Protein AF-A0A3M1TDJ1-F1 (afdb_monomer_lite)

Sequence (155 aa):
MRIRERPGVRRACPLCFEGIGWEPRYRCPGCGVDYHAECAGELGGCGTLGCARNGCGPHGPASLAQIRRHLATVARDGGGGAPTPPPGTLYEDERAAVIREALLARRARLIAAHRARIAFERARRRNAFLRALGSSLLLLVLFALIVAKALAVAS

Structure (mmCIF, N/CA/C/O backbone):
data_AF-A0A3M1TDJ1-F1
#
_entry.id   AF-A0A3M1TDJ1-F1
#
loop_
_atom_site.group_PDB
_atom_site.id
_atom_site.type_symbol
_atom_site.label_atom_id
_atom_site.label_alt_id
_atom_site.label_comp_id
_atom_site.label_asym_id
_atom_site.label_entity_id
_atom_site.label_seq_id
_atom_site.pdbx_PDB_ins_code
_atom_site.Cartn_x
_atom_site.Cartn_y
_atom_site.Cartn_z
_atom_site.occupancy
_atom_site.B_iso_or_equiv
_atom_site.auth_seq_id
_atom_site.auth_comp_id
_atom_site.auth_asym_id
_atom_site.auth_atom_id
_atom_site.pdbx_PDB_model_num
ATOM 1 N N . MET A 1 1 ? 13.103 -32.374 0.922 1.00 40.59 1 MET A N 1
ATOM 2 C CA . MET A 1 1 ? 12.024 -31.370 1.061 1.00 40.59 1 MET A CA 1
ATOM 3 C C . MET A 1 1 ? 11.281 -31.283 -0.270 1.00 40.59 1 MET A C 1
ATOM 5 O O . MET A 1 1 ? 11.864 -30.815 -1.235 1.00 40.59 1 MET A O 1
ATOM 9 N N . ARG A 1 2 ? 10.063 -31.835 -0.377 1.00 42.78 2 ARG A N 1
ATOM 10 C CA . ARG A 1 2 ? 9.251 -31.767 -1.609 1.00 42.78 2 ARG A CA 1
ATOM 11 C C . ARG A 1 2 ? 8.269 -30.607 -1.469 1.00 42.78 2 ARG A C 1
ATOM 13 O O . ARG A 1 2 ? 7.358 -30.678 -0.648 1.00 42.78 2 ARG A O 1
ATOM 20 N N . ILE A 1 3 ? 8.502 -29.531 -2.214 1.00 50.16 3 ILE A N 1
ATOM 21 C CA . ILE A 1 3 ? 7.617 -28.365 -2.250 1.00 50.16 3 ILE A CA 1
ATOM 22 C C . ILE A 1 3 ? 6.330 -28.808 -2.953 1.00 50.16 3 ILE A C 1
ATOM 24 O O . ILE A 1 3 ? 6.352 -29.148 -4.132 1.00 50.16 3 ILE A O 1
ATOM 28 N N . ARG A 1 4 ? 5.220 -28.872 -2.212 1.00 42.38 4 ARG A N 1
ATOM 29 C CA . ARG A 1 4 ? 3.887 -29.048 -2.796 1.00 42.38 4 ARG A CA 1
ATOM 30 C C . ARG A 1 4 ? 3.442 -27.694 -3.336 1.00 42.38 4 ARG A C 1
ATOM 32 O O . ARG A 1 4 ? 3.235 -26.764 -2.558 1.00 42.38 4 ARG A O 1
ATOM 39 N N . GLU A 1 5 ? 3.316 -27.584 -4.651 1.00 43.97 5 GLU A N 1
ATOM 40 C CA . GLU A 1 5 ? 2.702 -26.421 -5.288 1.00 43.97 5 GLU A CA 1
ATOM 41 C C . GLU A 1 5 ? 1.252 -26.295 -4.806 1.00 43.97 5 GLU A C 1
ATOM 43 O O . GLU A 1 5 ? 0.493 -27.265 -4.806 1.00 43.97 5 GLU A O 1
ATOM 48 N N . ARG A 1 6 ? 0.882 -25.109 -4.314 1.00 38.81 6 ARG A N 1
ATOM 49 C CA . ARG A 1 6 ? -0.453 -24.845 -3.771 1.00 38.81 6 ARG A CA 1
ATOM 50 C C . ARG A 1 6 ? -1.407 -24.590 -4.947 1.00 38.81 6 ARG A C 1
ATOM 52 O O . ARG A 1 6 ? -1.226 -23.585 -5.638 1.00 38.81 6 ARG A O 1
ATOM 59 N N . PRO A 1 7 ? -2.412 -25.446 -5.196 1.00 42.22 7 PRO A N 1
ATOM 60 C CA . PRO A 1 7 ? -3.338 -25.234 -6.296 1.00 42.22 7 PRO A CA 1
ATOM 61 C C . PRO A 1 7 ? -4.276 -24.072 -5.950 1.00 42.22 7 PRO A C 1
ATOM 63 O O . PRO A 1 7 ? -4.850 -24.031 -4.863 1.00 42.22 7 PRO A O 1
ATOM 66 N N . GLY A 1 8 ? -4.417 -23.117 -6.874 1.00 45.31 8 GLY A N 1
ATOM 67 C CA . GLY A 1 8 ? -5.431 -22.059 -6.791 1.00 45.31 8 GLY A CA 1
ATOM 68 C C . GLY A 1 8 ? -4.939 -20.657 -6.428 1.00 45.31 8 GLY A C 1
ATOM 69 O O . GLY A 1 8 ? -5.757 -19.821 -6.040 1.00 45.31 8 GLY A O 1
ATOM 70 N N . VAL A 1 9 ? -3.644 -20.346 -6.564 1.00 53.47 9 VAL A N 1
ATOM 71 C CA . VAL A 1 9 ? -3.207 -18.943 -6.497 1.00 53.47 9 VAL A CA 1
ATOM 72 C C . VAL A 1 9 ? -3.789 -18.226 -7.714 1.00 53.47 9 VAL A C 1
ATOM 74 O O . VAL A 1 9 ? -3.362 -18.457 -8.845 1.00 53.47 9 VAL A O 1
ATOM 77 N N . ARG A 1 10 ? -4.820 -17.404 -7.479 1.00 53.84 10 ARG A N 1
ATOM 78 C CA . ARG A 1 10 ? -5.371 -16.460 -8.460 1.00 53.84 10 ARG A CA 1
ATOM 79 C C . ARG A 1 10 ? -4.187 -15.798 -9.165 1.00 53.84 10 ARG A C 1
ATOM 81 O O . ARG A 1 10 ? -3.316 -15.263 -8.481 1.00 53.84 10 ARG A O 1
ATOM 88 N N . ARG A 1 11 ? -4.110 -15.919 -10.495 1.00 71.06 11 ARG A N 1
ATOM 89 C CA . ARG A 1 11 ? -2.980 -15.402 -11.279 1.00 71.06 11 ARG A CA 1
ATOM 90 C C . ARG A 1 11 ? -2.927 -13.895 -11.043 1.00 71.06 11 ARG A C 1
ATOM 92 O O . ARG A 1 11 ? -3.821 -13.183 -11.475 1.00 71.06 11 ARG A O 1
ATOM 99 N N . ALA A 1 12 ? -1.967 -13.432 -10.253 1.00 81.19 12 ALA A N 1
ATOM 1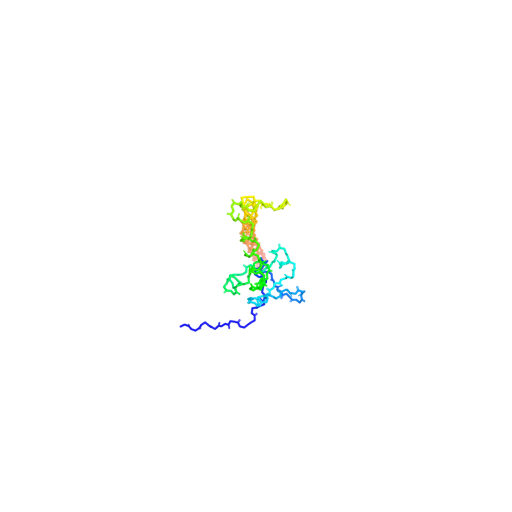00 C CA . ALA A 1 12 ? -1.770 -12.013 -10.000 1.00 81.19 12 ALA A CA 1
ATOM 101 C C . ALA A 1 12 ? -0.815 -11.465 -11.058 1.00 81.19 12 ALA A C 1
ATOM 103 O O . ALA A 1 12 ? 0.158 -12.132 -11.415 1.00 81.19 12 ALA A O 1
ATOM 104 N N . CYS A 1 13 ? -1.092 -10.263 -11.549 1.00 80.94 13 CYS A N 1
ATOM 105 C CA . CYS A 1 13 ? -0.229 -9.581 -12.496 1.00 80.94 13 CYS A CA 1
ATOM 106 C C . CYS A 1 13 ? 1.096 -9.248 -11.800 1.00 80.94 13 CYS A C 1
ATOM 108 O O . CYS A 1 13 ? 1.081 -8.552 -10.787 1.00 80.94 13 CYS A O 1
ATOM 110 N N . PRO A 1 14 ? 2.257 -9.698 -12.306 1.00 77.38 14 PRO A N 1
ATOM 111 C CA . PRO A 1 14 ? 3.548 -9.424 -11.669 1.00 77.38 14 PRO A CA 1
ATOM 112 C C . PRO A 1 14 ? 3.939 -7.941 -11.628 1.00 77.38 14 PRO A C 1
ATOM 114 O O . PRO A 1 14 ? 4.895 -7.589 -10.944 1.00 77.38 14 PRO A O 1
ATOM 117 N N . LEU A 1 15 ? 3.253 -7.095 -12.402 1.00 76.75 15 LEU A N 1
ATOM 118 C CA . LEU A 1 15 ? 3.574 -5.677 -12.557 1.00 76.75 15 LEU A CA 1
ATOM 119 C C . LEU A 1 15 ? 2.832 -4.817 -11.527 1.00 76.75 15 LEU A C 1
ATOM 121 O O . LEU A 1 15 ? 3.457 -4.043 -10.803 1.00 76.75 15 LEU A O 1
ATOM 125 N N . CYS A 1 16 ? 1.513 -4.996 -11.415 1.00 82.56 16 CYS A N 1
ATOM 126 C CA . CYS A 1 16 ? 0.672 -4.251 -10.474 1.00 82.56 16 CYS A CA 1
ATOM 127 C C . CYS A 1 16 ? 0.324 -5.037 -9.196 1.00 82.56 16 CYS A C 1
ATOM 129 O O . CYS A 1 16 ? -0.129 -4.446 -8.221 1.00 82.56 16 CYS A O 1
ATOM 131 N N . PHE A 1 17 ? 0.590 -6.348 -9.163 1.00 83.62 17 PHE A N 1
ATOM 132 C CA . PHE A 1 17 ? 0.259 -7.287 -8.078 1.00 83.62 17 PHE A CA 1
ATOM 133 C C . PHE A 1 17 ? -1.240 -7.482 -7.823 1.00 83.62 17 PHE A C 1
ATOM 135 O O . PHE A 1 17 ? -1.624 -8.115 -6.837 1.00 83.62 17 PHE A O 1
ATOM 142 N N . GLU A 1 18 ? -2.087 -6.993 -8.724 1.00 83.38 18 GLU A N 1
ATOM 143 C CA . GLU A 1 18 ? -3.531 -7.183 -8.659 1.00 83.38 18 GLU A CA 1
ATOM 144 C C . GLU A 1 18 ? -3.958 -8.488 -9.336 1.00 83.38 18 GLU A C 1
ATOM 146 O O . GLU A 1 18 ? -3.242 -9.062 -10.161 1.00 83.38 18 GLU A O 1
ATOM 151 N N . GLY A 1 19 ? -5.133 -8.992 -8.959 1.00 83.81 19 GLY A N 1
ATOM 152 C CA . GLY A 1 19 ? -5.678 -10.216 -9.535 1.00 83.81 19 GLY A CA 1
ATOM 153 C C . GLY A 1 19 ? -6.012 -10.033 -11.014 1.00 83.81 19 GLY A C 1
ATOM 154 O O . GLY A 1 19 ? -6.764 -9.133 -11.373 1.00 83.81 19 GLY A O 1
ATOM 155 N N . ILE A 1 20 ? -5.505 -10.925 -11.861 1.00 76.56 20 ILE A N 1
ATOM 156 C CA . ILE A 1 20 ? -5.911 -11.024 -13.263 1.00 76.56 20 ILE A CA 1
ATOM 157 C C . ILE A 1 20 ? -7.247 -11.758 -13.245 1.00 76.56 20 ILE A C 1
ATOM 159 O O . ILE A 1 20 ? -7.303 -12.981 -13.101 1.00 76.56 20 ILE A O 1
ATOM 163 N N . GLY A 1 21 ? -8.326 -10.979 -13.233 1.00 73.75 21 GLY A N 1
ATOM 164 C CA . GLY A 1 21 ? -9.694 -11.480 -13.264 1.00 73.75 21 GLY A CA 1
ATOM 165 C C . GLY A 1 21 ? -10.073 -12.003 -14.651 1.00 73.75 21 GLY A C 1
ATOM 166 O O . GLY A 1 21 ? -9.361 -12.805 -15.252 1.00 73.75 21 GLY A O 1
ATOM 167 N N . TRP A 1 22 ? -11.216 -11.539 -15.152 1.00 65.56 22 TRP A N 1
ATOM 168 C CA . TRP A 1 22 ? -11.768 -11.911 -16.464 1.00 65.56 22 TRP A CA 1
ATOM 169 C C . TRP A 1 22 ? -11.465 -10.891 -17.571 1.00 65.56 22 TRP A C 1
ATOM 171 O O . TRP A 1 22 ? -11.889 -11.077 -18.707 1.00 65.56 22 TRP A O 1
ATOM 181 N N . GLU A 1 23 ? -10.757 -9.812 -17.239 1.00 63.88 23 GLU A N 1
ATOM 182 C CA . GLU A 1 23 ? -10.358 -8.757 -18.172 1.00 63.88 23 GLU A CA 1
ATOM 183 C C . GLU A 1 23 ? -9.425 -9.261 -19.285 1.00 63.88 23 GLU A C 1
ATOM 185 O O . GLU A 1 23 ? -8.811 -10.330 -19.148 1.00 63.88 23 GLU A O 1
ATOM 190 N N . PRO A 1 24 ? -9.291 -8.504 -20.396 1.00 63.69 24 PRO A N 1
ATOM 191 C CA . PRO A 1 24 ? -8.335 -8.820 -21.447 1.00 63.69 24 PRO A CA 1
ATOM 192 C C . PRO A 1 24 ? -6.930 -8.966 -20.859 1.00 63.69 24 PRO A C 1
ATOM 194 O O . PRO A 1 24 ? -6.292 -8.019 -20.393 1.00 63.69 24 PRO A O 1
ATOM 197 N N . ARG A 1 25 ? -6.456 -10.210 -20.879 1.00 74.81 25 ARG A N 1
ATOM 198 C CA . ARG A 1 25 ? -5.141 -10.604 -20.389 1.00 74.81 25 ARG A CA 1
ATOM 199 C C . ARG A 1 25 ? -4.176 -10.726 -21.552 1.00 74.81 25 ARG A C 1
ATOM 201 O O . ARG A 1 25 ? -4.463 -11.389 -22.548 1.00 74.81 25 ARG A O 1
ATOM 208 N N . TYR A 1 26 ? -3.002 -10.141 -21.391 1.00 76.38 26 TYR A N 1
ATOM 209 C CA . TYR A 1 26 ? -1.869 -10.443 -22.242 1.00 76.38 26 TYR A CA 1
ATOM 210 C C . TYR A 1 26 ? -1.121 -11.628 -21.639 1.00 76.38 26 TYR A C 1
ATOM 212 O O . TYR A 1 26 ? -0.640 -11.563 -20.508 1.00 76.38 26 TYR A O 1
ATOM 2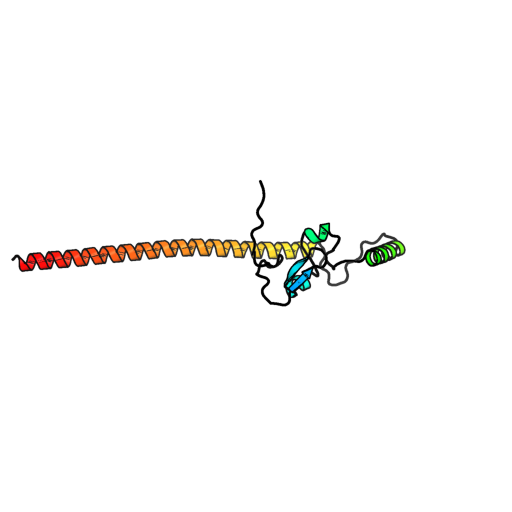20 N N . ARG A 1 27 ? -1.014 -12.720 -22.396 1.00 78.81 27 ARG A N 1
ATOM 221 C CA . ARG A 1 27 ? -0.172 -13.854 -22.023 1.00 78.81 27 ARG A CA 1
ATOM 222 C C . ARG A 1 27 ? 1.136 -13.761 -22.781 1.00 78.81 27 ARG A C 1
ATOM 224 O O . ARG A 1 27 ? 1.138 -13.780 -24.009 1.00 78.81 27 ARG A O 1
ATOM 231 N N . CYS A 1 28 ? 2.248 -13.691 -22.059 1.00 74.25 28 CYS A N 1
ATOM 232 C CA . CYS A 1 28 ? 3.548 -13.615 -22.703 1.00 74.25 28 CYS A CA 1
ATOM 233 C C . CYS A 1 28 ? 3.833 -14.915 -23.483 1.00 74.25 28 CYS A C 1
ATOM 235 O O . CYS A 1 28 ? 3.822 -15.989 -22.876 1.00 74.25 28 CYS A O 1
ATOM 237 N N . PRO A 1 29 ? 4.157 -14.847 -24.788 1.00 68.88 29 PRO A N 1
ATOM 238 C CA . PRO A 1 29 ? 4.474 -16.033 -25.587 1.00 68.88 29 PRO A CA 1
ATOM 239 C C . PRO A 1 29 ? 5.803 -16.693 -25.182 1.00 68.88 29 PRO A C 1
ATOM 241 O O . PRO A 1 29 ? 6.036 -17.848 -25.513 1.00 68.88 29 PRO A O 1
ATOM 244 N N . GLY A 1 30 ? 6.665 -15.973 -24.456 1.00 69.31 30 GLY A N 1
ATOM 245 C CA . GLY A 1 30 ? 7.978 -16.445 -24.019 1.00 69.31 30 GLY A CA 1
ATOM 246 C C . GLY A 1 30 ? 7.987 -17.204 -22.701 1.00 69.31 30 GLY A C 1
ATOM 247 O O . GLY A 1 30 ? 8.505 -18.314 -22.605 1.00 69.31 30 GLY A O 1
ATOM 248 N N . CYS A 1 31 ? 7.452 -16.583 -21.650 1.00 71.00 31 CYS A N 1
ATOM 249 C CA . CYS A 1 31 ? 7.448 -17.162 -20.304 1.00 71.00 31 CYS A CA 1
ATOM 250 C C . CYS A 1 31 ? 6.079 -17.712 -19.879 1.00 71.00 31 CYS A C 1
ATOM 252 O O . CYS A 1 31 ? 5.973 -18.314 -18.814 1.00 71.00 31 CYS A O 1
ATOM 254 N N . GLY A 1 32 ? 5.023 -17.501 -20.675 1.00 72.94 32 GLY A N 1
ATOM 255 C CA . GLY A 1 32 ? 3.673 -18.006 -20.405 1.00 72.94 32 GLY A CA 1
ATOM 256 C C . GLY A 1 32 ? 2.931 -17.313 -19.256 1.00 72.94 32 GLY A C 1
ATOM 257 O O . GLY A 1 32 ? 1.827 -17.750 -18.909 1.00 72.94 32 GLY A O 1
ATOM 258 N N . VAL A 1 33 ? 3.527 -16.268 -18.672 1.00 78.50 33 VAL A N 1
ATOM 259 C CA . VAL A 1 33 ? 2.962 -15.475 -17.574 1.00 78.50 33 VAL A CA 1
ATOM 260 C C . VAL A 1 33 ? 1.851 -14.569 -18.101 1.00 78.50 33 VAL A C 1
ATOM 262 O O . VAL A 1 33 ? 1.971 -14.001 -19.190 1.00 78.50 33 VAL A O 1
ATOM 265 N N . ASP A 1 34 ? 0.777 -14.450 -17.324 1.00 82.31 34 ASP A N 1
ATOM 266 C CA . ASP A 1 34 ? -0.347 -13.568 -17.630 1.00 82.31 34 ASP A CA 1
ATOM 267 C C . ASP A 1 34 ? -0.131 -12.181 -17.007 1.00 82.31 34 ASP A C 1
ATOM 269 O O . ASP A 1 34 ? 0.403 -12.055 -15.903 1.00 82.31 34 ASP A O 1
ATOM 273 N N . TYR A 1 35 ? -0.605 -11.155 -17.707 1.00 80.00 35 TYR A N 1
ATOM 274 C CA . TYR A 1 35 ? -0.596 -9.749 -17.310 1.00 80.00 35 TYR A CA 1
ATOM 275 C C . TYR A 1 35 ? -1.927 -9.098 -17.694 1.00 80.00 35 TYR A C 1
ATOM 277 O O . TYR A 1 35 ? -2.613 -9.579 -18.601 1.00 80.00 35 TYR A O 1
ATOM 285 N N . HIS A 1 36 ? -2.269 -7.967 -17.076 1.00 84.50 36 HIS A N 1
ATOM 286 C CA . HIS A 1 36 ? -3.265 -7.059 -17.654 1.00 84.50 36 HIS A CA 1
ATOM 287 C C . HIS A 1 36 ? -2.745 -6.507 -18.985 1.00 84.50 36 HIS A C 1
ATOM 289 O O . HIS A 1 36 ? -1.554 -6.204 -19.099 1.00 84.50 36 HIS A O 1
ATOM 295 N N . ALA A 1 37 ? -3.619 -6.387 -19.989 1.00 79.69 37 ALA A N 1
ATOM 296 C CA . ALA A 1 37 ? -3.236 -5.861 -21.301 1.00 79.69 37 ALA A CA 1
ATOM 297 C C . ALA A 1 37 ? -2.620 -4.453 -21.208 1.00 79.69 37 ALA A C 1
ATOM 299 O O . ALA A 1 37 ? -1.607 -4.189 -21.851 1.00 79.69 37 ALA A O 1
ATOM 300 N N . GLU A 1 38 ? -3.169 -3.594 -20.347 1.00 78.62 38 GLU A N 1
ATOM 301 C CA . GLU A 1 38 ? -2.656 -2.242 -20.088 1.00 78.62 38 GLU A CA 1
ATOM 302 C C . GLU A 1 38 ? -1.260 -2.275 -19.459 1.00 78.62 38 GLU A C 1
ATOM 304 O O . GLU A 1 38 ? -0.332 -1.672 -19.992 1.00 78.62 38 GLU A O 1
ATOM 309 N N . CYS A 1 39 ? -1.063 -3.072 -18.402 1.00 78.56 39 CYS A N 1
ATOM 310 C CA . CYS A 1 39 ? 0.248 -3.210 -17.764 1.00 78.56 39 CYS A CA 1
ATOM 311 C C . CYS A 1 39 ? 1.321 -3.744 -18.729 1.00 78.56 39 CYS A C 1
ATOM 313 O O . CYS A 1 39 ? 2.484 -3.354 -18.640 1.00 78.56 39 CYS A O 1
ATOM 315 N N . ALA A 1 40 ? 0.951 -4.645 -19.644 1.00 75.88 40 ALA A N 1
ATOM 316 C CA . ALA A 1 40 ? 1.863 -5.126 -20.679 1.00 75.88 40 ALA A CA 1
ATOM 317 C C . ALA A 1 40 ? 2.179 -4.042 -21.726 1.00 75.88 40 ALA A C 1
ATOM 319 O O . ALA A 1 40 ? 3.313 -3.968 -22.199 1.00 75.88 40 ALA A O 1
ATOM 320 N N . GLY A 1 41 ? 1.198 -3.201 -22.068 1.00 69.38 41 GLY A N 1
ATOM 321 C CA . GLY A 1 41 ? 1.350 -2.091 -23.009 1.00 69.38 41 GLY A CA 1
ATOM 322 C C . GLY A 1 41 ? 2.258 -0.975 -22.490 1.00 69.38 41 GLY A C 1
ATOM 323 O O . GLY A 1 41 ? 3.145 -0.536 -23.217 1.00 69.38 41 GLY A O 1
ATOM 324 N N . GLU A 1 42 ? 2.103 -0.566 -21.227 1.00 70.88 42 GLU A N 1
ATOM 325 C CA . GLU A 1 42 ? 2.890 0.522 -20.618 1.00 70.88 42 GLU A CA 1
ATOM 326 C C . GLU A 1 42 ? 4.395 0.226 -20.560 1.00 70.88 42 GLU A C 1
ATOM 328 O O . GLU A 1 42 ? 5.224 1.121 -20.720 1.00 70.88 42 GLU A O 1
ATOM 333 N N . LEU A 1 43 ? 4.759 -1.039 -20.350 1.00 67.06 43 LEU A N 1
ATOM 334 C CA . LEU A 1 43 ? 6.156 -1.477 -20.281 1.00 67.06 43 LEU A CA 1
ATOM 335 C C . LEU A 1 43 ? 6.719 -1.931 -21.631 1.00 67.06 43 LEU A C 1
ATOM 337 O O . LEU A 1 43 ? 7.904 -2.253 -21.717 1.00 67.06 43 LEU A O 1
ATOM 341 N N . GLY A 1 44 ? 5.889 -1.988 -22.676 1.00 61.62 44 GLY A N 1
ATOM 342 C CA . GLY A 1 44 ? 6.268 -2.484 -23.998 1.00 61.62 44 GLY A CA 1
ATOM 343 C C . GLY A 1 44 ? 6.476 -4.002 -24.084 1.00 61.62 44 GLY A C 1
ATOM 344 O O . GLY A 1 44 ? 6.798 -4.493 -25.166 1.00 61.62 44 GLY A O 1
ATOM 345 N N . GLY A 1 45 ? 6.267 -4.755 -22.994 1.00 63.50 45 GLY A N 1
ATOM 346 C CA . GLY A 1 45 ? 6.429 -6.207 -22.979 1.00 63.50 45 GLY A CA 1
ATOM 347 C C . GLY A 1 45 ? 6.587 -6.853 -21.598 1.0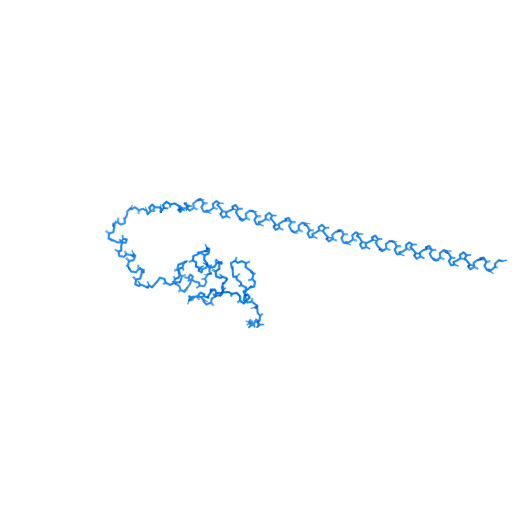0 63.50 45 GLY A C 1
ATOM 348 O O . GLY A 1 45 ? 6.170 -6.342 -20.559 1.00 63.50 45 GLY A O 1
ATOM 349 N N . CYS A 1 46 ? 7.173 -8.052 -21.602 1.00 68.31 46 CYS A N 1
ATOM 350 C CA . CYS A 1 46 ? 7.342 -8.901 -20.425 1.00 68.31 46 CYS A CA 1
ATOM 351 C C . CYS A 1 46 ? 8.552 -8.485 -19.570 1.00 68.31 46 CYS A C 1
ATOM 353 O O . CYS A 1 46 ? 9.693 -8.637 -19.994 1.00 68.31 46 CYS A O 1
ATOM 355 N N . GLY A 1 47 ? 8.310 -8.056 -18.326 1.00 64.56 47 GLY A N 1
ATOM 356 C CA . GLY A 1 47 ? 9.357 -7.676 -17.362 1.00 64.56 47 GLY A CA 1
ATOM 357 C C . GLY A 1 47 ? 9.814 -8.780 -16.397 1.00 64.56 47 GLY A C 1
ATOM 358 O O . GLY A 1 47 ? 10.482 -8.490 -15.408 1.00 64.56 47 GLY A O 1
ATOM 359 N N . THR A 1 48 ? 9.421 -10.045 -16.602 1.00 64.44 48 THR A N 1
ATOM 360 C CA . THR A 1 48 ? 9.798 -11.127 -15.671 1.00 64.44 48 THR A CA 1
ATOM 361 C C . THR A 1 48 ? 11.167 -11.716 -15.993 1.00 64.44 48 THR A C 1
ATOM 363 O O . THR A 1 48 ? 11.533 -11.883 -17.155 1.00 64.44 48 THR A O 1
ATOM 366 N N . LEU A 1 49 ? 11.899 -12.139 -14.954 1.00 60.03 49 LEU A N 1
ATOM 367 C CA . LEU A 1 49 ? 13.182 -12.848 -15.092 1.00 60.03 49 LEU A CA 1
ATOM 368 C C . LEU A 1 49 ? 13.084 -14.106 -15.981 1.00 60.03 49 LEU A C 1
ATOM 370 O O . LEU A 1 49 ? 14.082 -14.524 -16.565 1.00 60.03 49 LEU A O 1
ATOM 374 N N . GLY A 1 50 ? 11.889 -14.698 -16.111 1.00 58.09 50 GLY A N 1
ATOM 375 C CA . GLY A 1 50 ? 11.626 -15.818 -17.020 1.00 58.09 50 GLY A CA 1
ATOM 376 C C . GLY A 1 50 ? 11.781 -15.456 -18.503 1.00 58.09 50 GLY A C 1
ATOM 377 O O . GLY A 1 50 ? 12.221 -16.290 -19.285 1.00 58.09 50 GLY A O 1
ATOM 378 N N . CYS A 1 51 ? 11.499 -14.210 -18.891 1.00 64.12 51 CYS A N 1
ATOM 379 C CA . CYS A 1 51 ? 11.650 -13.737 -20.270 1.00 64.12 51 CYS A CA 1
ATOM 380 C C . CYS A 1 51 ? 13.121 -13.544 -20.668 1.00 64.12 51 CYS A C 1
ATOM 382 O O . CYS A 1 51 ? 13.513 -13.980 -21.750 1.00 64.12 51 CYS A O 1
ATOM 384 N N . ALA A 1 52 ? 13.958 -13.031 -19.757 1.00 59.28 52 ALA A N 1
ATOM 385 C CA . ALA A 1 52 ? 15.407 -12.923 -19.964 1.00 59.28 52 ALA A CA 1
ATOM 386 C C . ALA A 1 52 ? 16.077 -14.293 -20.188 1.00 59.28 52 ALA A C 1
ATOM 388 O O . ALA A 1 52 ? 16.988 -14.413 -21.001 1.00 59.28 52 ALA A O 1
ATOM 389 N N . ARG A 1 53 ? 15.597 -15.342 -19.504 1.00 55.03 53 ARG A N 1
ATOM 390 C CA . ARG A 1 53 ? 16.107 -16.716 -19.660 1.00 55.03 53 ARG A CA 1
ATOM 391 C C . ARG A 1 53 ? 15.592 -17.422 -20.919 1.00 55.03 53 ARG A C 1
ATOM 393 O O . ARG A 1 53 ? 16.281 -18.294 -21.432 1.00 55.03 53 ARG A O 1
ATOM 400 N N . ASN A 1 54 ? 14.428 -17.018 -21.432 1.00 55.62 54 ASN A N 1
ATOM 401 C CA . ASN A 1 54 ? 13.789 -17.608 -22.615 1.00 55.62 54 ASN A 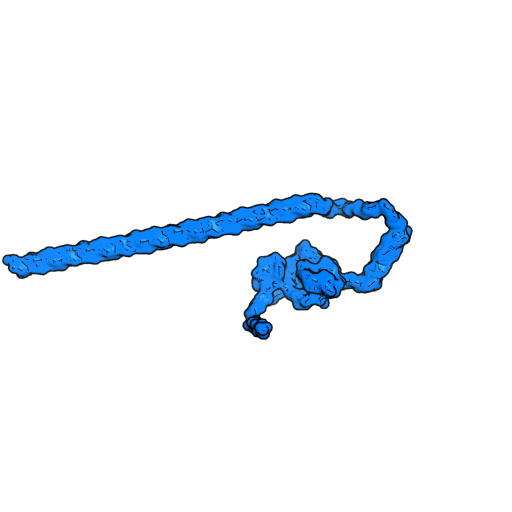CA 1
ATOM 402 C C . ASN A 1 54 ? 14.005 -16.781 -23.900 1.00 55.62 54 ASN A C 1
ATOM 404 O O . ASN A 1 54 ? 13.297 -16.981 -24.885 1.00 55.62 54 ASN A O 1
ATOM 408 N N . GLY A 1 55 ? 14.942 -15.824 -23.900 1.00 54.41 55 GLY A N 1
ATOM 409 C CA . GLY A 1 55 ? 15.280 -15.019 -25.084 1.00 54.41 55 GLY A CA 1
ATOM 410 C C . GLY A 1 55 ? 14.168 -14.077 -25.560 1.00 54.41 55 GLY A C 1
ATOM 411 O O . GLY A 1 55 ? 14.205 -13.588 -26.686 1.00 54.41 55 GLY A O 1
ATOM 412 N N . CYS A 1 56 ? 13.173 -13.812 -24.717 1.00 56.12 56 CYS A N 1
ATOM 413 C CA . CYS A 1 56 ? 12.092 -12.885 -25.015 1.00 56.12 56 CYS A CA 1
ATOM 414 C C . CYS A 1 56 ? 12.470 -11.538 -24.407 1.00 56.12 56 CYS A C 1
ATOM 416 O O . CYS A 1 56 ? 12.323 -11.328 -23.207 1.00 56.12 56 CYS A O 1
ATOM 418 N N . GLY A 1 57 ? 13.046 -10.656 -25.220 1.00 51.41 57 GLY A N 1
ATOM 419 C CA . GLY A 1 57 ? 13.397 -9.308 -24.784 1.00 51.41 57 GLY A CA 1
ATOM 420 C C . GLY A 1 57 ? 12.160 -8.462 -24.444 1.00 51.41 57 GLY A C 1
ATOM 421 O O . GLY A 1 57 ? 11.023 -8.898 -24.660 1.00 51.41 57 GLY A O 1
ATOM 422 N N . PRO A 1 58 ? 12.363 -7.220 -23.971 1.00 50.06 58 PRO A N 1
ATOM 423 C CA . PRO A 1 58 ? 11.289 -6.298 -23.592 1.00 50.06 58 PRO A CA 1
ATOM 424 C C . PRO A 1 58 ? 10.338 -5.915 -24.741 1.00 50.06 58 PRO A C 1
ATOM 426 O O . PRO A 1 58 ? 9.390 -5.195 -24.488 1.00 50.06 58 PRO A O 1
ATOM 429 N N . HIS A 1 59 ? 10.542 -6.420 -25.966 1.00 47.56 59 HIS A N 1
ATOM 430 C CA . HIS A 1 59 ? 9.734 -6.146 -27.164 1.00 47.56 59 HIS A CA 1
ATOM 431 C C . HIS A 1 59 ? 9.110 -7.406 -27.805 1.00 47.56 59 HIS A C 1
ATOM 433 O O . HIS A 1 59 ? 8.775 -7.413 -28.987 1.00 47.56 59 HIS A O 1
ATOM 439 N N . GLY A 1 60 ? 8.947 -8.495 -27.044 1.00 47.00 60 GLY A N 1
ATOM 440 C CA . GLY A 1 60 ? 8.446 -9.772 -27.571 1.00 47.00 60 GLY A CA 1
ATOM 441 C C . GLY A 1 60 ? 9.550 -10.611 -28.231 1.00 47.00 60 GLY A C 1
ATOM 442 O O . GLY A 1 60 ? 10.732 -10.272 -28.117 1.00 47.00 60 GLY A O 1
ATOM 443 N N . PRO A 1 61 ? 9.215 -11.749 -28.872 1.00 47.16 61 PRO A N 1
ATOM 444 C CA . PRO A 1 61 ? 10.218 -12.593 -29.503 1.00 47.16 61 PRO A CA 1
ATOM 445 C C . PRO A 1 61 ? 10.775 -11.863 -30.728 1.00 47.16 61 PRO A C 1
ATOM 447 O O . PRO A 1 61 ? 10.213 -11.936 -31.820 1.00 47.16 61 PRO A O 1
ATOM 450 N N . ALA A 1 62 ? 11.902 -11.170 -30.569 1.00 51.28 62 ALA A N 1
ATOM 451 C CA . ALA A 1 62 ? 12.718 -10.810 -31.714 1.00 51.28 62 ALA A CA 1
ATOM 452 C C . ALA A 1 62 ? 13.184 -12.130 -32.333 1.00 51.28 62 ALA A C 1
ATOM 454 O O . ALA A 1 62 ? 14.053 -12.815 -31.794 1.00 51.28 62 ALA A O 1
ATOM 455 N N . SER A 1 63 ? 12.550 -12.536 -33.434 1.00 54.69 63 SER A N 1
ATOM 456 C CA . SER A 1 63 ? 12.992 -13.711 -34.185 1.00 54.69 63 SER A CA 1
ATOM 457 C C . SER A 1 63 ? 14.496 -13.596 -34.461 1.00 54.69 63 SER A C 1
ATOM 459 O O . SER A 1 63 ? 15.007 -12.497 -34.690 1.00 54.69 63 SER A O 1
ATOM 461 N N . LEU A 1 64 ? 15.229 -14.712 -34.492 1.00 51.59 64 LEU A N 1
ATOM 462 C CA . LEU A 1 64 ? 16.658 -14.701 -34.846 1.00 51.59 64 LEU A CA 1
ATOM 463 C C . LEU A 1 64 ? 16.923 -13.984 -36.183 1.00 51.59 64 LEU A C 1
ATOM 465 O O . LEU A 1 64 ? 17.979 -13.386 -36.365 1.00 51.59 64 LEU A O 1
ATOM 469 N N . ALA A 1 65 ? 15.945 -13.982 -37.095 1.00 52.59 65 ALA A N 1
ATOM 470 C CA . ALA A 1 65 ? 15.977 -13.211 -38.334 1.00 52.59 65 ALA A CA 1
ATOM 471 C C . ALA A 1 65 ? 15.954 -11.687 -38.102 1.00 52.59 65 ALA A C 1
ATOM 473 O O . ALA A 1 65 ? 16.630 -10.940 -38.803 1.00 52.59 65 ALA A O 1
ATOM 474 N N . GLN A 1 66 ? 15.197 -11.206 -37.117 1.00 53.16 66 GLN A N 1
ATOM 475 C CA . GLN A 1 66 ? 15.153 -9.798 -36.725 1.00 53.16 66 GLN A CA 1
ATOM 476 C C . GLN A 1 66 ? 16.438 -9.367 -36.011 1.00 53.16 66 GLN A C 1
ATOM 478 O O . GLN A 1 66 ? 16.980 -8.317 -36.346 1.00 53.16 66 GLN A O 1
ATOM 483 N N . ILE A 1 67 ? 16.978 -10.215 -35.128 1.00 55.09 67 ILE A N 1
ATOM 484 C CA . ILE A 1 67 ? 18.282 -9.986 -34.486 1.00 55.09 67 ILE A CA 1
ATOM 485 C C . ILE A 1 67 ? 19.393 -9.940 -35.546 1.00 55.09 67 ILE A C 1
ATOM 487 O O . ILE A 1 67 ? 20.182 -9.000 -35.564 1.00 55.09 67 ILE A O 1
ATOM 491 N N . ARG A 1 68 ? 19.417 -10.891 -36.495 1.00 61.69 68 ARG A N 1
ATOM 492 C CA . ARG A 1 68 ? 20.374 -10.883 -37.616 1.00 61.69 68 ARG A CA 1
ATOM 493 C C . ARG A 1 68 ? 20.262 -9.637 -38.483 1.00 61.69 68 ARG A C 1
ATOM 495 O O . ARG A 1 68 ? 21.290 -9.079 -38.839 1.00 61.69 68 ARG A O 1
ATOM 502 N N . ARG A 1 69 ? 19.045 -9.203 -38.828 1.00 61.97 69 ARG A N 1
ATOM 503 C CA . ARG A 1 69 ? 18.843 -7.981 -39.622 1.00 61.97 69 ARG A CA 1
ATOM 504 C C . ARG A 1 69 ? 19.362 -6.750 -38.889 1.00 61.97 69 ARG A C 1
ATOM 506 O O . ARG A 1 69 ? 20.073 -5.969 -39.504 1.00 61.97 69 ARG A O 1
ATOM 513 N N . HIS A 1 70 ? 19.077 -6.630 -37.592 1.00 58.69 70 HIS A N 1
ATOM 514 C CA . HIS A 1 70 ? 19.541 -5.507 -36.781 1.00 58.69 70 HIS A CA 1
ATOM 515 C C . HIS A 1 70 ? 21.073 -5.478 -36.648 1.00 58.69 70 HIS A C 1
ATOM 517 O O . HIS A 1 70 ? 21.696 -4.442 -36.871 1.00 58.69 70 HIS A O 1
ATOM 523 N N . LEU A 1 71 ? 21.698 -6.629 -36.382 1.00 62.44 71 LEU A N 1
ATOM 524 C CA . LEU A 1 71 ? 23.159 -6.747 -36.344 1.00 62.44 71 LEU A CA 1
ATOM 525 C C . LEU A 1 71 ? 23.801 -6.475 -37.713 1.00 62.44 71 LEU A C 1
ATOM 527 O O . LEU A 1 71 ? 24.865 -5.870 -37.774 1.00 62.44 71 LEU A O 1
ATOM 531 N N . ALA A 1 72 ? 23.149 -6.865 -38.812 1.00 63.53 72 ALA A N 1
ATOM 532 C CA . ALA A 1 72 ? 23.624 -6.579 -40.164 1.00 63.53 72 ALA A CA 1
ATOM 533 C C . ALA A 1 72 ? 23.545 -5.084 -40.523 1.00 63.53 72 ALA A C 1
ATOM 535 O O . ALA A 1 72 ? 24.417 -4.594 -41.237 1.00 63.53 72 ALA A O 1
ATOM 536 N N . THR A 1 73 ? 22.541 -4.354 -40.026 1.00 55.72 73 THR A N 1
ATOM 537 C CA . THR A 1 73 ? 22.481 -2.885 -40.141 1.00 55.72 73 THR A CA 1
ATOM 538 C C . THR A 1 73 ? 23.573 -2.212 -39.310 1.00 55.72 73 THR A C 1
ATOM 540 O O . THR A 1 73 ? 24.342 -1.433 -39.856 1.00 55.72 73 THR A O 1
ATOM 543 N N . VAL A 1 74 ? 23.759 -2.612 -38.047 1.00 57.59 74 VAL A N 1
ATOM 544 C CA . VAL A 1 74 ? 24.816 -2.061 -37.173 1.00 57.59 74 VAL A CA 1
ATOM 545 C C . VAL A 1 74 ? 26.223 -2.328 -37.730 1.00 57.59 74 VAL A C 1
ATOM 547 O O . VAL A 1 74 ? 27.111 -1.490 -37.608 1.00 57.59 74 VAL A O 1
ATOM 550 N N . ALA A 1 75 ? 26.432 -3.476 -38.381 1.00 58.97 75 ALA A N 1
ATOM 551 C CA . ALA A 1 75 ? 27.695 -3.801 -39.040 1.00 58.97 75 ALA A CA 1
ATOM 552 C C . ALA A 1 75 ? 27.940 -2.993 -40.330 1.00 58.97 75 ALA A C 1
ATOM 554 O O . ALA A 1 75 ? 29.094 -2.732 -40.665 1.00 58.97 75 ALA A O 1
ATOM 555 N N . ARG A 1 76 ? 26.883 -2.598 -41.057 1.00 58.25 76 ARG A N 1
ATOM 556 C CA . ARG A 1 76 ? 26.988 -1.755 -42.262 1.00 58.25 76 ARG A CA 1
ATOM 557 C C . ARG A 1 76 ? 27.294 -0.298 -41.940 1.00 58.25 76 ARG A C 1
ATOM 559 O O . ARG A 1 76 ? 28.024 0.332 -42.696 1.00 58.25 76 ARG A O 1
ATOM 566 N N . ASP A 1 77 ? 26.779 0.194 -40.821 1.00 55.84 77 ASP A N 1
ATOM 567 C CA . ASP A 1 77 ? 26.895 1.603 -40.444 1.00 55.84 77 ASP A CA 1
ATOM 568 C C . ASP A 1 77 ? 28.228 1.944 -39.754 1.00 55.84 77 ASP A C 1
ATOM 570 O O . ASP A 1 77 ? 28.413 3.076 -39.320 1.00 55.84 77 ASP A O 1
ATOM 574 N N . GLY A 1 78 ? 29.174 0.995 -39.681 1.00 52.28 78 GLY A N 1
ATOM 575 C CA . GLY A 1 78 ? 30.517 1.232 -39.148 1.00 52.28 78 GLY A CA 1
ATOM 576 C C . GLY A 1 78 ? 30.476 1.679 -37.688 1.00 52.28 78 GLY A C 1
ATOM 577 O O . GLY A 1 78 ? 30.554 2.866 -37.389 1.00 52.28 78 GLY A O 1
ATOM 578 N N . GLY A 1 79 ? 30.352 0.716 -36.770 1.00 53.25 79 GLY A N 1
ATOM 579 C CA . GLY A 1 79 ? 30.295 0.957 -35.327 1.00 53.25 79 GLY A CA 1
ATOM 580 C C . GLY A 1 79 ? 31.340 1.968 -34.837 1.00 53.25 79 GLY A C 1
ATOM 581 O O . GLY A 1 79 ? 32.533 1.680 -34.807 1.00 53.25 79 GLY A O 1
ATOM 582 N N . GLY A 1 80 ? 30.862 3.143 -34.430 1.00 46.44 80 GLY A N 1
ATOM 583 C CA . GLY A 1 80 ? 31.689 4.208 -33.859 1.00 46.44 80 GLY A CA 1
ATOM 584 C C . GLY A 1 80 ? 30.904 5.327 -33.169 1.00 46.44 80 GLY A C 1
ATOM 585 O O . GLY A 1 80 ? 31.454 6.007 -32.310 1.00 46.44 80 GLY A O 1
ATOM 586 N N . GLY A 1 81 ? 29.615 5.498 -33.474 1.00 50.06 81 GLY A N 1
ATOM 587 C CA . GLY A 1 81 ? 28.736 6.410 -32.745 1.00 50.06 81 GLY A CA 1
ATOM 588 C C . GLY A 1 81 ? 27.771 5.632 -31.865 1.00 50.06 81 GLY A C 1
ATOM 589 O O . GLY A 1 81 ? 27.005 4.815 -32.375 1.00 50.06 81 GLY A O 1
ATOM 590 N N . ALA A 1 82 ? 27.779 5.883 -30.555 1.00 52.03 82 ALA A N 1
ATOM 591 C CA . ALA A 1 82 ? 26.638 5.525 -29.721 1.00 52.03 82 ALA A CA 1
ATOM 592 C C . ALA A 1 82 ? 25.372 6.098 -30.389 1.00 52.03 82 ALA A C 1
ATOM 594 O O . ALA A 1 82 ? 25.400 7.274 -30.769 1.00 52.03 82 ALA A O 1
ATOM 595 N N . PRO A 1 83 ? 24.303 5.304 -30.596 1.00 57.00 83 PRO A N 1
ATOM 596 C CA . PRO A 1 83 ? 23.091 5.822 -31.209 1.00 57.00 83 PRO A CA 1
ATOM 597 C C . PRO A 1 83 ? 22.613 6.998 -30.362 1.00 57.00 83 PRO A C 1
ATOM 599 O O . PRO A 1 83 ? 22.348 6.834 -29.169 1.00 57.00 83 PRO A O 1
ATOM 602 N N . THR A 1 84 ? 22.548 8.189 -30.955 1.00 55.25 84 THR A N 1
ATOM 603 C CA . THR A 1 84 ? 21.877 9.311 -30.312 1.00 55.25 84 THR A CA 1
ATOM 604 C C . THR A 1 84 ? 20.423 8.888 -30.105 1.00 55.25 84 THR A C 1
ATOM 606 O O . THR A 1 84 ? 19.766 8.481 -31.070 1.00 55.25 84 THR A O 1
ATOM 609 N N . PRO A 1 85 ? 19.928 8.883 -28.855 1.00 54.66 85 PRO A N 1
ATOM 610 C CA . PRO A 1 85 ? 18.561 8.480 -28.584 1.00 54.66 85 PRO A CA 1
ATOM 611 C C . PRO A 1 85 ? 17.595 9.324 -29.430 1.00 54.66 85 PRO A C 1
ATOM 613 O O . PRO A 1 85 ? 17.816 10.532 -29.572 1.00 54.66 85 PRO A O 1
ATOM 616 N N . PRO A 1 86 ? 16.540 8.726 -30.013 1.00 54.22 86 PRO A N 1
ATOM 617 C CA . PRO A 1 86 ? 15.547 9.494 -30.745 1.00 54.22 86 PRO A CA 1
ATOM 618 C C . PRO A 1 86 ? 14.947 10.579 -29.831 1.00 54.22 86 PRO A C 1
ATOM 620 O O . PRO A 1 86 ? 14.766 10.349 -28.630 1.00 54.22 86 PRO A O 1
ATOM 623 N N . PRO A 1 87 ? 14.632 11.772 -30.366 1.00 45.16 87 PRO A N 1
ATOM 624 C CA . PRO A 1 87 ? 14.054 12.851 -29.573 1.00 45.16 87 PRO A CA 1
ATOM 625 C C . PRO A 1 87 ? 12.777 12.362 -28.876 1.00 45.16 87 PRO A C 1
ATOM 627 O O . PRO A 1 87 ? 11.872 11.832 -29.518 1.00 45.16 87 PRO A O 1
ATOM 630 N N . GLY A 1 88 ? 12.729 12.507 -27.549 1.00 56.25 88 GLY A N 1
ATOM 631 C CA . GLY A 1 88 ? 11.631 12.025 -26.703 1.00 56.25 88 GLY A CA 1
ATOM 632 C C . GLY A 1 88 ? 11.944 10.782 -25.862 1.00 56.25 88 GLY A C 1
ATOM 633 O O . GLY A 1 88 ? 11.143 10.431 -24.997 1.00 56.25 88 GLY A O 1
ATOM 634 N N . THR A 1 89 ? 13.098 10.128 -26.035 1.00 56.59 89 THR A N 1
ATOM 635 C CA . THR A 1 89 ? 13.556 9.121 -25.066 1.00 56.59 89 THR A CA 1
ATOM 636 C C . THR A 1 89 ? 14.426 9.779 -24.002 1.00 56.59 89 THR A C 1
ATOM 638 O O . THR A 1 89 ? 15.510 10.262 -24.315 1.00 56.59 89 THR A O 1
ATOM 641 N N . LEU A 1 90 ? 13.948 9.776 -22.755 1.00 58.12 90 LEU A N 1
ATOM 642 C CA . LEU A 1 90 ? 14.732 10.176 -21.582 1.00 58.12 90 LEU A CA 1
ATOM 643 C C . LEU A 1 90 ? 16.060 9.406 -21.558 1.00 58.12 90 LEU A C 1
ATOM 645 O O . LEU A 1 90 ? 16.045 8.177 -21.725 1.00 58.12 90 LEU A O 1
ATOM 649 N N . TYR A 1 91 ? 17.169 10.116 -21.335 1.00 69.81 91 TYR A N 1
ATOM 650 C CA . TYR A 1 91 ? 18.483 9.498 -21.128 1.00 69.81 91 TYR A CA 1
ATOM 651 C C . TYR A 1 91 ? 18.427 8.545 -19.920 1.00 69.81 91 TYR A C 1
ATOM 653 O O . TYR A 1 91 ? 17.585 8.701 -19.033 1.00 69.81 91 TYR A O 1
ATOM 661 N N . GLU A 1 92 ? 19.314 7.547 -19.869 1.00 66.75 92 GLU A N 1
ATOM 662 C CA . GLU A 1 92 ? 19.366 6.564 -18.767 1.00 66.75 92 GLU A CA 1
ATOM 663 C C . GLU A 1 92 ? 19.391 7.239 -17.382 1.00 66.75 92 GLU A C 1
ATOM 665 O O . GLU A 1 92 ? 18.697 6.803 -16.461 1.00 66.75 92 GLU A O 1
ATOM 670 N N . ASP A 1 93 ? 20.086 8.373 -17.260 1.00 72.19 93 ASP A N 1
ATOM 671 C CA . ASP A 1 93 ? 20.163 9.150 -16.019 1.00 72.19 93 ASP A CA 1
ATOM 672 C C . ASP A 1 93 ? 18.826 9.808 -15.636 1.00 72.19 93 ASP A C 1
ATOM 674 O O . ASP A 1 93 ? 18.429 9.803 -14.466 1.00 72.19 93 ASP A O 1
ATOM 678 N N . GLU A 1 94 ? 18.077 10.312 -16.618 1.00 74.44 94 GLU A N 1
ATOM 679 C CA . GLU A 1 94 ? 16.752 10.901 -16.405 1.00 74.44 94 GLU A CA 1
ATOM 680 C C . GLU A 1 94 ? 15.711 9.822 -16.077 1.00 74.44 94 GLU A C 1
ATOM 682 O O . GLU A 1 94 ? 14.901 9.990 -15.162 1.00 74.44 94 GLU A O 1
ATOM 687 N N . ARG A 1 95 ? 15.767 8.660 -16.747 1.00 73.88 95 ARG A N 1
ATOM 688 C CA . ARG A 1 95 ? 14.937 7.495 -16.393 1.00 73.88 95 ARG A CA 1
ATOM 689 C C . ARG A 1 95 ? 15.218 7.033 -14.968 1.00 73.88 95 ARG A C 1
ATOM 691 O O . ARG A 1 95 ? 14.280 6.774 -14.210 1.00 73.88 95 ARG A O 1
ATOM 698 N N . ALA A 1 96 ? 16.490 6.956 -14.580 1.00 73.94 96 ALA A N 1
ATOM 699 C CA . ALA A 1 96 ? 16.885 6.576 -13.231 1.00 73.94 96 ALA A CA 1
ATOM 700 C C . ALA A 1 96 ? 16.379 7.576 -12.177 1.00 73.94 96 ALA A C 1
ATOM 702 O O . ALA A 1 96 ? 15.994 7.155 -11.082 1.00 73.94 96 ALA A O 1
ATOM 703 N N . ALA A 1 97 ? 16.340 8.875 -12.490 1.00 79.00 97 ALA A N 1
ATOM 704 C CA . ALA A 1 97 ? 15.774 9.899 -11.614 1.00 79.00 97 ALA A CA 1
ATOM 705 C C . ALA A 1 97 ? 14.259 9.714 -11.420 1.00 79.00 97 ALA A C 1
ATOM 707 O O . ALA A 1 97 ? 13.804 9.626 -10.278 1.00 79.00 97 ALA A O 1
ATOM 708 N N . VAL A 1 98 ? 13.503 9.534 -12.509 1.00 80.81 98 VAL A N 1
ATOM 709 C CA . VAL A 1 98 ? 12.045 9.308 -12.465 1.00 80.81 98 VAL A CA 1
ATOM 710 C C . VAL A 1 98 ? 11.701 8.040 -11.678 1.00 80.81 98 VAL A C 1
ATOM 712 O O . VAL A 1 98 ? 10.825 8.053 -10.811 1.00 80.81 98 VAL A O 1
ATOM 715 N N . ILE A 1 99 ? 12.424 6.939 -11.916 1.00 81.50 99 ILE A N 1
ATOM 716 C CA . ILE A 1 99 ? 12.223 5.681 -11.180 1.00 81.50 99 ILE A CA 1
ATOM 717 C C . ILE A 1 99 ? 12.506 5.880 -9.687 1.00 81.50 99 ILE A C 1
ATOM 719 O O . ILE A 1 99 ? 11.751 5.402 -8.836 1.00 81.50 99 ILE A O 1
ATOM 723 N N . ARG A 1 100 ? 13.580 6.597 -9.343 1.00 88.12 100 ARG A N 1
ATOM 724 C CA . ARG A 1 100 ? 13.955 6.864 -7.949 1.00 88.12 100 ARG A CA 1
ATOM 725 C C . ARG A 1 100 ? 12.894 7.701 -7.243 1.00 88.12 100 ARG A C 1
ATOM 727 O O . ARG A 1 100 ? 12.509 7.362 -6.125 1.00 88.12 100 ARG A O 1
ATOM 734 N N . GLU A 1 101 ? 12.383 8.736 -7.897 1.00 91.94 101 GLU A N 1
ATOM 735 C CA . GLU A 1 101 ? 11.312 9.579 -7.368 1.00 91.94 101 GLU A CA 1
ATOM 736 C C . GLU A 1 101 ? 10.018 8.780 -7.154 1.00 91.94 101 GLU A C 1
ATOM 738 O O . GLU A 1 101 ? 9.437 8.811 -6.064 1.00 91.94 101 GLU A O 1
ATOM 743 N N . ALA A 1 102 ? 9.626 7.954 -8.128 1.00 87.00 102 ALA A N 1
ATOM 744 C CA . ALA A 1 102 ? 8.469 7.070 -8.009 1.00 87.00 102 ALA A CA 1
ATOM 745 C C . ALA A 1 102 ? 8.611 6.072 -6.842 1.00 87.00 102 ALA A C 1
ATOM 747 O O . ALA A 1 102 ? 7.663 5.849 -6.078 1.00 87.00 102 ALA A O 1
ATOM 748 N N . LEU A 1 103 ? 9.803 5.495 -6.651 1.00 95.00 103 LEU A N 1
ATOM 749 C CA . LEU A 1 103 ? 10.092 4.590 -5.535 1.00 95.00 103 LEU A CA 1
ATOM 750 C C . LEU A 1 103 ? 10.042 5.305 -4.179 1.00 95.00 103 LEU A C 1
ATOM 752 O O . LEU A 1 103 ? 9.492 4.754 -3.219 1.00 95.00 103 LEU A O 1
ATOM 756 N N . LEU A 1 104 ? 10.566 6.529 -4.086 1.00 95.19 104 LEU A N 1
ATOM 757 C CA . LEU A 1 104 ? 10.496 7.341 -2.869 1.00 95.19 104 LEU A CA 1
ATOM 758 C C . LEU A 1 104 ? 9.048 7.704 -2.524 1.00 95.19 104 LEU A C 1
ATOM 760 O O . LEU A 1 104 ? 8.628 7.516 -1.378 1.00 95.19 104 LEU A O 1
ATOM 764 N N . ALA A 1 105 ? 8.253 8.118 -3.514 1.00 91.25 105 ALA A N 1
ATOM 765 C CA . ALA A 1 105 ? 6.832 8.395 -3.336 1.00 91.25 105 ALA A CA 1
ATOM 766 C C . ALA A 1 105 ? 6.067 7.146 -2.864 1.00 91.25 105 ALA A C 1
ATOM 768 O O . ALA A 1 105 ? 5.284 7.204 -1.910 1.00 91.25 105 ALA A O 1
ATOM 769 N N . ARG A 1 106 ? 6.337 5.979 -3.467 1.00 95.50 106 ARG A N 1
ATOM 770 C CA . ARG A 1 106 ? 5.741 4.701 -3.048 1.00 95.50 106 ARG A CA 1
ATOM 771 C C . ARG A 1 106 ? 6.120 4.343 -1.611 1.00 95.50 106 ARG A C 1
ATOM 773 O O . ARG A 1 106 ? 5.252 3.952 -0.828 1.00 95.50 106 ARG A O 1
ATOM 780 N N . ARG A 1 107 ? 7.390 4.511 -1.235 1.00 96.88 107 ARG A N 1
ATOM 781 C CA . ARG A 1 107 ? 7.872 4.262 0.132 1.00 96.88 107 ARG A CA 1
ATOM 782 C C . ARG A 1 107 ? 7.194 5.184 1.148 1.00 96.88 107 ARG A C 1
ATOM 784 O O . ARG A 1 107 ? 6.775 4.705 2.201 1.00 96.88 107 ARG A O 1
ATOM 791 N N . ALA A 1 108 ? 7.030 6.467 0.828 1.00 92.19 108 ALA A N 1
ATOM 792 C CA . ALA A 1 108 ? 6.346 7.426 1.693 1.00 92.19 108 ALA A CA 1
ATOM 793 C C . ALA A 1 108 ? 4.884 7.024 1.954 1.00 92.19 108 ALA A C 1
ATOM 795 O O . ALA A 1 108 ? 4.447 7.003 3.108 1.00 92.19 108 ALA A O 1
ATOM 796 N N . ARG A 1 109 ? 4.154 6.602 0.910 1.00 95.88 109 ARG A N 1
ATOM 797 C CA . ARG A 1 109 ? 2.769 6.109 1.035 1.00 95.88 109 ARG A CA 1
ATOM 798 C C . ARG A 1 109 ? 2.673 4.875 1.933 1.00 95.88 109 ARG A C 1
ATOM 800 O O . ARG A 1 109 ? 1.788 4.806 2.784 1.00 95.88 109 ARG A O 1
ATOM 807 N N . LEU A 1 110 ? 3.599 3.923 1.798 1.00 93.81 110 LEU A N 1
ATOM 808 C CA . LEU A 1 110 ? 3.626 2.720 2.639 1.00 93.81 110 LEU A CA 1
ATOM 809 C C . LEU A 1 110 ? 3.887 3.048 4.114 1.00 93.81 110 LEU A C 1
ATOM 811 O O . LEU A 1 110 ? 3.208 2.513 4.991 1.00 93.81 110 LEU A O 1
ATOM 815 N N . ILE A 1 111 ? 4.828 3.953 4.396 1.00 93.31 111 ILE A N 1
ATOM 816 C CA . ILE A 1 111 ? 5.117 4.402 5.765 1.00 93.31 111 ILE A CA 1
ATOM 817 C C . ILE A 1 111 ? 3.895 5.104 6.368 1.00 93.31 111 ILE A C 1
ATOM 819 O O . ILE A 1 111 ? 3.528 4.820 7.510 1.00 93.31 111 ILE A O 1
ATOM 823 N N . ALA A 1 112 ? 3.237 5.982 5.606 1.00 90.19 112 ALA A N 1
ATOM 824 C CA . ALA A 1 112 ? 2.025 6.667 6.047 1.00 90.19 112 ALA A CA 1
ATOM 825 C C . ALA A 1 112 ? 0.889 5.675 6.352 1.00 90.19 112 ALA A C 1
ATOM 827 O O . ALA A 1 112 ? 0.295 5.735 7.429 1.00 90.19 112 ALA A O 1
ATOM 828 N N . ALA A 1 113 ? 0.647 4.704 5.466 1.00 91.94 113 ALA A N 1
ATOM 829 C CA . ALA A 1 113 ? -0.362 3.666 5.667 1.00 91.94 113 ALA A CA 1
ATOM 830 C C . ALA A 1 113 ? -0.068 2.797 6.902 1.00 91.94 113 ALA A C 1
ATOM 832 O O . ALA A 1 113 ? -0.972 2.478 7.676 1.00 91.94 113 ALA A O 1
ATOM 833 N N . HIS A 1 114 ? 1.199 2.440 7.127 1.00 95.56 114 HIS A N 1
ATOM 834 C CA . HIS A 1 114 ? 1.601 1.677 8.306 1.00 95.56 114 HIS A CA 1
ATOM 835 C C . HIS A 1 114 ? 1.377 2.469 9.603 1.00 95.56 114 HIS A C 1
ATOM 837 O O . HIS A 1 114 ? 0.789 1.950 10.553 1.00 95.56 114 HIS A O 1
ATOM 843 N N . ARG A 1 115 ? 1.759 3.754 9.625 1.00 95.62 115 ARG A N 1
ATOM 844 C CA . ARG A 1 115 ? 1.503 4.648 10.766 1.00 95.62 115 ARG A CA 1
ATOM 845 C C . ARG A 1 115 ? 0.008 4.820 11.038 1.00 95.62 115 ARG A C 1
ATOM 847 O O . ARG A 1 115 ? -0.395 4.773 12.198 1.00 95.62 115 ARG A O 1
ATOM 854 N N . ALA A 1 116 ? -0.811 4.948 9.994 1.00 91.50 116 ALA A N 1
ATOM 855 C CA . ALA A 1 116 ? -2.263 5.031 10.122 1.00 91.50 116 ALA A CA 1
ATOM 856 C C . ALA A 1 116 ? -2.865 3.756 10.739 1.00 91.50 116 ALA A C 1
ATOM 858 O O . ALA A 1 116 ? -3.707 3.853 11.630 1.00 91.50 116 ALA A O 1
ATOM 859 N N . ARG A 1 117 ? -2.387 2.563 10.348 1.00 93.44 117 ARG A N 1
ATOM 860 C CA . ARG A 1 117 ? -2.810 1.292 10.969 1.00 93.44 117 ARG A CA 1
ATOM 861 C C . ARG A 1 117 ? -2.468 1.235 12.455 1.00 93.44 117 ARG A C 1
ATOM 863 O O . ARG A 1 117 ? -3.344 0.932 13.260 1.00 93.44 117 ARG A O 1
ATOM 870 N N . ILE A 1 118 ? -1.239 1.592 12.833 1.00 92.50 118 ILE A N 1
ATOM 871 C CA . ILE A 1 118 ? -0.830 1.632 14.248 1.00 92.50 118 ILE A CA 1
ATOM 872 C C . ILE A 1 118 ? -1.699 2.623 15.035 1.00 92.50 118 ILE A C 1
ATOM 874 O O . ILE A 1 118 ? -2.150 2.317 16.140 1.00 92.50 118 ILE A O 1
ATOM 878 N N . ALA A 1 119 ? -1.956 3.811 14.479 1.00 91.56 119 ALA A N 1
ATOM 879 C CA . ALA A 1 119 ? -2.802 4.816 15.116 1.00 91.56 119 ALA A CA 1
ATOM 880 C C . ALA A 1 119 ? -4.244 4.313 15.303 1.00 91.56 119 ALA A C 1
ATOM 882 O O . ALA A 1 119 ? -4.807 4.454 16.390 1.00 91.56 119 ALA A O 1
ATOM 883 N N . PHE A 1 120 ? -4.809 3.661 14.285 1.00 93.06 120 PHE A N 1
ATOM 884 C CA . PHE A 1 120 ? -6.135 3.056 14.346 1.00 93.06 120 PHE A CA 1
ATOM 885 C C . PHE A 1 120 ? -6.220 1.954 15.409 1.00 93.06 120 PHE A C 1
ATOM 887 O O . PHE A 1 120 ? -7.158 1.936 16.204 1.00 93.06 120 PHE A O 1
ATOM 894 N N . GLU A 1 121 ? -5.227 1.068 15.4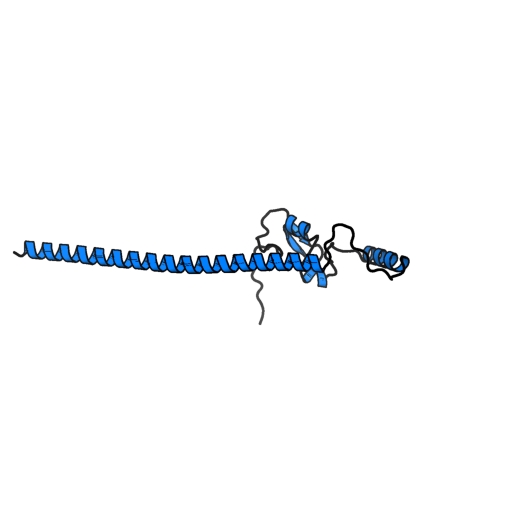94 1.00 93.62 121 GLU A N 1
ATOM 895 C CA . GLU A 1 121 ? -5.184 0.028 16.527 1.00 93.62 121 GLU A CA 1
ATOM 896 C C . GLU A 1 121 ? -5.095 0.616 17.938 1.00 93.62 121 GLU A C 1
ATOM 898 O O . GLU A 1 121 ? -5.792 0.154 18.846 1.00 93.62 121 GLU A O 1
ATOM 903 N N . ARG A 1 122 ? -4.292 1.670 18.133 1.00 93.75 122 ARG A N 1
ATOM 904 C CA . ARG A 1 122 ? -4.223 2.391 19.414 1.00 93.75 122 ARG A CA 1
ATOM 905 C C . ARG A 1 122 ? -5.563 3.033 19.769 1.00 93.75 122 ARG A C 1
ATOM 907 O O . ARG A 1 122 ? -6.008 2.902 20.909 1.00 93.75 122 ARG A O 1
ATOM 914 N N . ALA A 1 123 ? -6.229 3.676 18.811 1.00 90.44 123 ALA A N 1
ATOM 915 C CA . ALA A 1 123 ? -7.559 4.250 19.009 1.00 90.44 123 ALA A CA 1
ATOM 916 C C . ALA A 1 123 ? -8.599 3.169 19.345 1.00 90.44 123 ALA A C 1
ATOM 918 O O . ALA A 1 123 ? -9.381 3.327 20.281 1.00 90.44 123 ALA A O 1
ATOM 919 N N . ARG A 1 124 ? -8.556 2.023 18.655 1.00 93.19 124 ARG A N 1
ATOM 920 C CA . ARG A 1 124 ? -9.436 0.879 18.922 1.00 93.19 124 ARG A CA 1
ATOM 921 C C . ARG A 1 124 ? -9.240 0.327 20.334 1.00 93.19 124 ARG A C 1
ATOM 923 O O . ARG A 1 124 ? -10.233 0.079 21.014 1.00 93.19 124 ARG A O 1
ATOM 930 N N . ARG A 1 125 ? -7.993 0.183 20.802 1.00 92.50 125 ARG A N 1
ATOM 931 C CA . ARG A 1 125 ? -7.695 -0.241 22.185 1.00 92.50 125 ARG A CA 1
ATOM 932 C C . ARG A 1 125 ? -8.186 0.777 23.216 1.00 92.50 125 ARG A C 1
ATOM 934 O O . ARG A 1 125 ? -8.800 0.375 24.198 1.00 92.50 125 ARG A O 1
ATOM 941 N N . ARG A 1 126 ? -7.992 2.081 22.975 1.00 91.12 126 ARG A N 1
ATOM 942 C CA . ARG A 1 126 ? -8.523 3.149 23.847 1.00 91.12 126 ARG A CA 1
ATOM 943 C C . ARG A 1 126 ? -10.050 3.108 23.932 1.00 91.12 126 ARG A C 1
ATOM 945 O O . ARG A 1 126 ? -10.592 3.146 25.029 1.00 91.12 126 ARG A O 1
ATOM 952 N N . ASN A 1 127 ? -10.739 2.960 22.803 1.00 90.50 127 ASN A N 1
ATOM 953 C CA . ASN A 1 127 ? -12.200 2.867 22.777 1.00 90.50 127 ASN A CA 1
ATOM 954 C C . ASN A 1 127 ? -12.717 1.593 23.460 1.00 90.50 127 ASN A C 1
ATOM 956 O O . ASN A 1 127 ? -13.728 1.642 24.155 1.00 90.50 127 ASN A O 1
ATOM 960 N N . ALA A 1 128 ? -12.023 0.462 23.299 1.00 89.62 128 ALA A N 1
ATOM 961 C CA . ALA A 1 128 ? -12.354 -0.767 24.016 1.00 89.62 128 ALA A CA 1
ATOM 962 C C . ALA A 1 128 ? -12.206 -0.591 25.537 1.00 89.62 128 ALA A C 1
ATOM 964 O O . ALA A 1 128 ? -13.093 -0.989 26.286 1.00 89.62 128 ALA A O 1
ATOM 965 N N . PHE A 1 129 ? -11.134 0.069 25.983 1.00 90.38 129 PHE A N 1
ATOM 966 C CA . PHE A 1 129 ? -10.905 0.367 27.396 1.00 90.38 129 PHE A CA 1
ATOM 967 C C . PHE A 1 129 ? -11.977 1.299 27.981 1.00 90.38 129 PHE A C 1
ATOM 969 O O . PHE A 1 129 ? -12.531 1.008 29.037 1.00 90.38 129 PHE A O 1
ATOM 976 N N . LEU A 1 130 ? -12.342 2.370 27.268 1.00 88.94 130 LEU A N 1
ATOM 977 C CA . LEU A 1 130 ? -13.409 3.285 27.697 1.00 88.94 130 LEU A CA 1
ATOM 978 C C . LEU A 1 130 ? -14.771 2.583 27.801 1.00 88.94 130 LEU A C 1
ATOM 980 O O . LEU A 1 130 ? -15.510 2.818 28.753 1.00 88.94 130 LEU A O 1
ATOM 984 N N . ARG A 1 131 ? -15.092 1.679 26.866 1.00 89.31 131 ARG A N 1
ATOM 985 C CA . ARG A 1 131 ? -16.313 0.858 26.936 1.00 89.31 131 ARG A CA 1
ATOM 986 C C . ARG A 1 131 ? -16.306 -0.096 28.129 1.00 89.31 131 ARG A C 1
ATO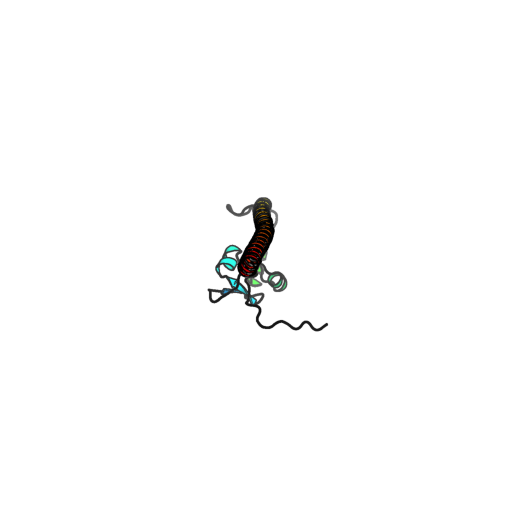M 988 O O . ARG A 1 131 ? -17.341 -0.255 28.774 1.00 89.31 131 ARG A O 1
ATOM 995 N N . ALA A 1 132 ? -15.159 -0.702 28.434 1.00 90.00 132 ALA A N 1
ATOM 996 C CA . ALA A 1 132 ? -15.013 -1.564 29.603 1.00 90.00 132 ALA A CA 1
ATOM 997 C C . ALA A 1 132 ? -15.215 -0.774 30.905 1.00 90.00 132 ALA A C 1
ATOM 999 O O . ALA A 1 132 ? -16.014 -1.185 31.740 1.00 90.00 132 ALA A O 1
ATOM 1000 N N . LEU A 1 133 ? -14.585 0.400 31.037 1.00 91.12 133 LEU A N 1
ATOM 1001 C CA . LEU A 1 133 ? -14.779 1.281 32.193 1.00 91.12 133 LEU A CA 1
ATOM 1002 C C . LEU A 1 133 ? -16.236 1.722 32.354 1.00 91.12 133 LEU A C 1
ATOM 1004 O O . LEU A 1 133 ? -16.772 1.640 33.456 1.00 91.12 133 LEU A O 1
ATOM 1008 N N . GLY A 1 134 ? -16.889 2.140 31.265 1.00 91.44 134 GLY A N 1
ATOM 1009 C CA . GLY A 1 134 ? -18.304 2.515 31.295 1.00 91.44 134 GLY A CA 1
ATOM 1010 C C . GLY A 1 134 ? -19.207 1.364 31.747 1.00 91.44 134 GLY A C 1
ATOM 1011 O O . GLY A 1 134 ? -20.115 1.573 32.546 1.00 91.44 134 GLY A O 1
ATOM 1012 N N . SER A 1 135 ? -18.913 0.137 31.304 1.00 91.12 135 SER A N 1
ATOM 1013 C CA . SER A 1 135 ? -19.658 -1.062 31.710 1.00 91.12 135 SER A CA 1
ATOM 1014 C C . SER A 1 135 ? -19.460 -1.379 33.197 1.00 91.12 135 SER A C 1
ATOM 1016 O O . SER A 1 135 ? -20.431 -1.650 33.899 1.00 91.12 135 SER A O 1
ATOM 1018 N N . SER A 1 136 ? -18.227 -1.285 33.704 1.00 93.44 136 SER A N 1
ATOM 1019 C CA . SER A 1 136 ? -17.932 -1.492 35.128 1.00 93.44 136 SER A CA 1
ATOM 1020 C C . SER A 1 136 ? -18.596 -0.442 36.022 1.00 93.44 136 SER A C 1
ATOM 1022 O O . SER A 1 136 ? -19.160 -0.789 37.055 1.00 93.44 136 SER A O 1
ATOM 1024 N N . LEU A 1 137 ? -18.582 0.833 35.619 1.00 95.56 137 LEU A N 1
ATOM 1025 C CA . LEU A 1 137 ? -19.267 1.916 36.334 1.00 95.56 137 LEU A CA 1
ATOM 1026 C C . LEU A 1 137 ? -20.782 1.691 36.390 1.00 95.56 137 LEU A C 1
ATOM 1028 O O . LEU A 1 137 ? -21.376 1.834 37.456 1.00 95.56 137 LEU A O 1
ATOM 1032 N N . LEU A 1 138 ? -21.399 1.280 35.278 1.00 95.00 138 LEU A N 1
ATOM 1033 C CA . LEU A 1 138 ? -22.827 0.955 35.236 1.00 95.00 138 LEU A CA 1
ATOM 1034 C C . LEU A 1 138 ? -23.177 -0.181 36.211 1.00 95.00 138 LEU A C 1
ATOM 1036 O O . LEU A 1 138 ? -24.162 -0.082 36.941 1.00 95.00 138 LEU A O 1
ATOM 1040 N N . LEU A 1 139 ? -22.358 -1.238 36.255 1.00 96.19 139 LEU A N 1
ATOM 1041 C CA . LEU A 1 139 ? -22.548 -2.364 37.175 1.00 96.19 139 LEU A CA 1
ATOM 1042 C C . LEU A 1 139 ? -22.422 -1.940 38.642 1.00 96.19 139 LEU A C 1
ATOM 1044 O O . LEU A 1 139 ? -23.237 -2.359 39.460 1.00 96.19 139 LEU A O 1
ATOM 1048 N N . LEU A 1 140 ? -21.450 -1.085 38.976 1.00 96.81 140 LEU A N 1
ATOM 1049 C CA . LEU A 1 140 ? -21.289 -0.555 40.335 1.00 96.81 140 LEU A CA 1
ATOM 1050 C C . LEU A 1 140 ? -22.492 0.295 40.765 1.00 96.81 140 LEU A C 1
ATOM 1052 O O . LEU A 1 140 ? -22.973 0.144 41.887 1.00 96.81 140 LEU A O 1
ATOM 1056 N N . VAL A 1 141 ? -23.011 1.146 39.874 1.00 97.06 141 VAL A N 1
ATOM 1057 C CA . VAL A 1 141 ? -24.208 1.960 40.146 1.00 97.06 141 VAL A CA 1
ATOM 1058 C C . VAL A 1 141 ? -25.439 1.074 40.347 1.00 97.06 141 VAL A C 1
ATOM 1060 O O . VAL A 1 141 ? -26.172 1.257 41.316 1.00 97.06 141 VAL A O 1
ATOM 1063 N N . LEU A 1 142 ? -25.652 0.082 39.477 1.00 97.31 142 LEU A N 1
ATOM 1064 C CA . LEU A 1 142 ? -26.753 -0.876 39.619 1.00 97.31 142 LEU A CA 1
ATOM 1065 C C . LEU A 1 142 ? -26.658 -1.656 40.934 1.00 97.31 142 LEU A C 1
ATOM 1067 O O . LEU A 1 142 ? -27.657 -1.787 41.638 1.00 97.31 142 LEU A O 1
ATOM 1071 N N . PHE A 1 143 ? -25.464 -2.129 41.291 1.00 97.62 143 PHE A N 1
ATOM 1072 C CA . PHE A 1 143 ? -25.233 -2.827 42.552 1.00 97.62 143 PHE A CA 1
ATOM 1073 C C . PHE A 1 143 ? -25.560 -1.939 43.760 1.00 97.62 143 PHE A C 1
ATOM 1075 O O . PHE A 1 143 ? -26.298 -2.364 44.647 1.00 97.62 143 PHE A O 1
ATOM 1082 N N . ALA A 1 144 ? -25.091 -0.687 43.767 1.00 97.44 144 ALA A N 1
ATOM 1083 C CA . ALA A 1 144 ? -25.387 0.266 44.835 1.00 97.44 144 ALA A CA 1
ATOM 1084 C C . ALA A 1 144 ? -26.898 0.529 44.985 1.00 97.44 144 ALA A C 1
ATOM 1086 O O . ALA A 1 144 ? -27.406 0.553 46.105 1.00 97.44 144 ALA A O 1
ATOM 1087 N N . LEU A 1 145 ? -27.633 0.661 43.874 1.00 97.62 145 LEU A N 1
ATOM 1088 C CA . LEU A 1 145 ? -29.091 0.829 43.887 1.00 97.62 145 LEU A CA 1
ATOM 1089 C C . LEU A 1 145 ? -29.819 -0.405 44.435 1.00 97.62 145 LEU A C 1
ATOM 1091 O O . LEU A 1 145 ? -30.776 -0.263 45.196 1.00 97.62 145 LEU A O 1
ATOM 1095 N N . ILE A 1 146 ? -29.368 -1.611 44.075 1.00 97.31 146 ILE A N 1
ATOM 1096 C CA . ILE A 1 146 ? -29.930 -2.865 44.595 1.00 97.31 146 ILE A CA 1
ATOM 1097 C C . ILE A 1 146 ? -29.724 -2.951 46.111 1.00 97.31 146 ILE A C 1
ATOM 1099 O O . ILE A 1 146 ? -30.677 -3.237 46.835 1.00 97.31 146 ILE A O 1
ATOM 1103 N N . VAL A 1 147 ? -28.513 -2.657 46.595 1.00 97.44 147 VAL A N 1
ATOM 1104 C CA . VAL A 1 147 ? -28.193 -2.661 48.031 1.00 97.44 147 VAL A CA 1
ATOM 1105 C C . VAL A 1 147 ? -29.023 -1.620 48.782 1.00 97.44 147 VAL A C 1
ATOM 1107 O O . VAL A 1 147 ? -29.633 -1.950 49.795 1.00 97.44 147 VAL A O 1
ATOM 1110 N N . ALA A 1 148 ? -29.116 -0.390 48.268 1.00 97.12 148 ALA A N 1
ATOM 1111 C CA . ALA A 1 148 ? -29.928 0.663 48.876 1.00 97.12 148 ALA A CA 1
ATOM 1112 C C . ALA A 1 148 ? -31.411 0.265 48.969 1.00 97.12 148 ALA A C 1
ATOM 1114 O O . ALA A 1 148 ? -32.043 0.456 50.007 1.00 97.12 148 ALA A O 1
ATOM 1115 N N . LYS A 1 149 ? -31.955 -0.348 47.910 1.00 97.31 149 LYS A N 1
ATOM 1116 C CA . LYS A 1 149 ? -33.336 -0.843 47.898 1.00 97.31 149 LYS A CA 1
ATOM 1117 C C . LYS A 1 149 ? -33.548 -1.983 48.899 1.00 97.31 149 LYS A C 1
ATOM 1119 O O . LYS A 1 149 ? -34.576 -2.004 49.564 1.00 97.31 149 LYS A O 1
ATOM 1124 N N . ALA A 1 150 ? -32.599 -2.911 49.018 1.00 96.44 150 ALA A N 1
ATOM 1125 C CA . ALA A 1 150 ? -32.678 -4.008 49.981 1.00 96.44 150 ALA A CA 1
ATOM 1126 C C . ALA A 1 150 ? -32.654 -3.502 51.431 1.00 96.44 150 ALA A C 1
ATOM 1128 O O . ALA A 1 150 ? -33.449 -3.957 52.248 1.00 96.44 150 ALA A O 1
ATOM 1129 N N . LEU A 1 151 ? -31.795 -2.521 51.730 1.00 96.75 151 LEU A N 1
ATOM 1130 C CA . LEU A 1 151 ? -31.742 -1.878 53.044 1.00 96.75 151 LEU A CA 1
ATOM 1131 C C . LEU A 1 151 ? -33.065 -1.180 53.391 1.00 96.75 151 LEU A C 1
ATOM 1133 O O . LEU A 1 151 ? -33.565 -1.358 54.497 1.00 96.75 151 LEU A O 1
ATOM 1137 N N . ALA A 1 152 ? -33.667 -0.460 52.440 1.00 95.56 152 ALA A N 1
ATOM 1138 C CA . ALA A 1 152 ? -34.933 0.249 52.649 1.00 95.56 152 ALA A CA 1
ATOM 1139 C C . ALA A 1 152 ? -36.146 -0.673 52.878 1.00 95.56 152 ALA A C 1
ATOM 1141 O O . ALA A 1 152 ? -37.131 -0.239 53.455 1.00 95.56 152 ALA A O 1
ATOM 1142 N N . VAL A 1 153 ? -36.100 -1.927 52.413 1.00 96.19 153 VAL A N 1
ATOM 1143 C CA . VAL A 1 153 ? -37.148 -2.935 52.678 1.00 96.19 153 VAL A CA 1
ATOM 1144 C C . VAL A 1 153 ? -36.942 -3.627 54.031 1.00 96.19 153 VAL A C 1
ATOM 1146 O O . VAL A 1 153 ? -37.890 -4.160 54.599 1.00 96.19 153 VAL A O 1
ATOM 1149 N N . ALA A 1 154 ? -35.707 -3.649 54.535 1.00 92.12 154 ALA A N 1
ATOM 1150 C CA . ALA A 1 154 ? -35.357 -4.265 55.814 1.00 92.12 154 ALA A CA 1
ATOM 1151 C C . ALA A 1 154 ? -35.539 -3.329 57.027 1.00 92.12 154 ALA A C 1
ATOM 1153 O O . ALA A 1 154 ? -35.408 -3.795 58.158 1.00 92.12 154 ALA A O 1
ATOM 1154 N N . SER A 1 155 ? -35.786 -2.034 56.791 1.00 86.25 155 SER A N 1
ATOM 1155 C CA . SER A 1 155 ? -36.071 -1.009 57.813 1.00 86.25 155 SER A CA 1
ATOM 1156 C C . SER A 1 155 ? -37.569 -0.764 57.935 1.00 86.25 155 SER A C 1
ATOM 1158 O O . SER A 1 155 ? -37.998 -0.474 59.072 1.00 86.25 155 SER A O 1
#

pLDDT: mean 74.13, std 17.63, range [38.81, 97.62]

Foldseek 3Di:
DDDDDDPDPQQAAPQPRHGPDPADWDQAPQQRRIHHPVSCVVQCHDPDPSCVVRCQPSNGNCDVVNVVVVVVVCVVVPPDDDPDPDPPDDDPVRVVVVVVVVVVVVVVVVVVVVVVVVVVVVVVVVVVVVVVVVVVVVVVVVVVVVVVVVVVVVD

Radius of gyration: 32.04 Å; chains: 1; bounding box: 69×45×100 Å

Secondary structure (DSSP, 8-state):
------TT---B-TTT--B--SS-EEEPTTT--EEEHHHHHHTTS--SHHHHHTT-BTTB---HHHHHHHHHHHHHT-S-SPPPPPTT---HHHHHHHHHHHHHHHHHHHHHHHHHHHHHHHHHHHHHHHHHHHHHHHHHHHHHHHHHHHHHHH-